Protein AF-A0A9P7JE47-F1 (afdb_monomer_lite)

Organism: NCBI:txid48587

Sequence (92 aa):
EEVLKRIEDKSRAKPGGPSMFKHYQAAVKRVMAELSDNELEKVKETAKEWSNNFPPPKIQAQVACKKGPAYIEHFSKEMWKQCRMRVFVILA

Radius of gyration: 19.25 Å; chains: 1; bounding box: 49×27×42 Å

Foldseek 3Di:
DQLQVVLCVPPVDHPPDPVSVVCNVVSVVVVLVPDDPVVVVVVVVVVVVVVVPDDPPVVVVVCCVVCVVVVVVVVQVCCCVPVVDGDDDDDD

pLDDT: mean 87.94, std 6.37, range [60.53, 96.56]

Structure (mmCIF, N/CA/C/O backbone):
data_AF-A0A9P7JE47-F1
#
_entry.id   AF-A0A9P7JE47-F1
#
loop_
_atom_site.group_PDB
_atom_site.id
_atom_site.type_symbol
_atom_site.label_atom_id
_atom_site.label_alt_id
_atom_site.label_comp_id
_atom_site.label_asym_id
_atom_site.label_entity_id
_atom_site.label_seq_id
_atom_site.pdbx_PDB_ins_code
_atom_site.Cartn_x
_atom_site.Cartn_y
_atom_site.Cartn_z
_atom_site.occupancy
_atom_site.B_iso_or_equiv
_atom_site.auth_seq_id
_atom_site.auth_comp_id
_atom_site.auth_asym_id
_atom_site.auth_atom_id
_atom_site.pdbx_PDB_model_num
ATOM 1 N N . GLU A 1 1 ? -16.052 -6.738 3.396 1.00 67.31 1 GLU A N 1
ATOM 2 C CA . GLU A 1 1 ? -17.245 -7.079 2.584 1.00 67.31 1 GLU A CA 1
ATOM 3 C C . GLU A 1 1 ? -18.263 -5.946 2.508 1.00 67.31 1 GLU A C 1
ATOM 5 O O . GLU A 1 1 ? -18.726 -5.643 1.416 1.00 67.31 1 GLU A O 1
ATOM 10 N N . GLU A 1 2 ? -18.551 -5.250 3.610 1.00 82.75 2 GLU A N 1
ATOM 11 C CA . GLU A 1 2 ? -19.543 -4.163 3.641 1.00 82.75 2 GLU A CA 1
ATOM 12 C C . GLU A 1 2 ? -19.279 -3.021 2.641 1.00 82.75 2 GLU A C 1
ATOM 14 O O . GLU A 1 2 ? -20.183 -2.597 1.926 1.00 82.75 2 GLU A O 1
ATOM 19 N N . VAL A 1 3 ? -18.028 -2.562 2.523 1.00 83.75 3 VAL A N 1
ATOM 20 C CA . VAL A 1 3 ? -17.638 -1.536 1.538 1.00 83.75 3 VAL A CA 1
ATOM 21 C C . VAL A 1 3 ? -17.948 -1.985 0.106 1.00 83.75 3 VAL A C 1
ATOM 23 O O . VAL A 1 3 ? -18.459 -1.196 -0.683 1.00 83.75 3 VAL A O 1
ATOM 26 N N . LEU A 1 4 ? -17.671 -3.250 -0.229 1.00 85.06 4 LEU A N 1
ATOM 27 C CA . LEU A 1 4 ? -17.903 -3.798 -1.570 1.00 85.06 4 LEU A CA 1
ATOM 28 C C . LEU A 1 4 ? -19.397 -3.892 -1.871 1.00 85.06 4 LEU A C 1
ATOM 30 O O . LEU A 1 4 ? -19.830 -3.451 -2.932 1.00 85.06 4 LEU A O 1
ATOM 34 N N . LYS A 1 5 ? -20.181 -4.360 -0.896 1.00 86.62 5 LYS A N 1
ATOM 35 C CA . LYS A 1 5 ? -21.640 -4.427 -0.990 1.00 86.62 5 LYS A CA 1
ATOM 36 C C . LYS A 1 5 ? -22.252 -3.040 -1.214 1.00 86.62 5 LYS A C 1
ATOM 38 O O . LYS A 1 5 ? -23.026 -2.850 -2.141 1.00 86.62 5 LYS A O 1
ATOM 43 N N . ARG A 1 6 ? -21.802 -2.021 -0.470 1.00 84.31 6 ARG A N 1
ATOM 44 C CA . ARG A 1 6 ? -22.258 -0.628 -0.649 1.00 84.31 6 ARG A CA 1
ATOM 45 C C . ARG A 1 6 ? -21.896 -0.040 -2.017 1.00 84.31 6 ARG A C 1
ATOM 47 O O . ARG A 1 6 ? -22.620 0.826 -2.512 1.00 84.31 6 ARG A O 1
ATOM 54 N N . ILE A 1 7 ? -20.773 -0.448 -2.613 1.00 84.38 7 ILE A N 1
ATOM 55 C CA . ILE A 1 7 ? -20.396 -0.028 -3.971 1.00 84.38 7 ILE A CA 1
ATOM 56 C C . ILE A 1 7 ? -21.309 -0.697 -4.995 1.00 84.38 7 ILE A C 1
ATOM 58 O O . ILE A 1 7 ? -21.815 -0.010 -5.884 1.00 84.38 7 ILE A O 1
ATOM 62 N N . GLU A 1 8 ? -21.547 -1.998 -4.856 1.00 86.00 8 GLU A N 1
ATOM 63 C CA . GLU A 1 8 ? -22.442 -2.756 -5.726 1.00 86.00 8 GLU A CA 1
ATOM 64 C C . GLU A 1 8 ? -23.875 -2.206 -5.665 1.00 86.00 8 GLU A C 1
ATOM 66 O O . GLU A 1 8 ? -24.436 -1.867 -6.705 1.00 86.00 8 GLU A O 1
ATOM 71 N N . ASP A 1 9 ? -24.414 -1.960 -4.471 1.00 85.94 9 ASP A N 1
ATOM 72 C CA . ASP A 1 9 ? -25.769 -1.427 -4.284 1.00 85.94 9 ASP A CA 1
ATOM 73 C C . ASP A 1 9 ? -25.950 -0.029 -4.910 1.00 85.94 9 ASP A C 1
ATOM 75 O O . ASP A 1 9 ? -26.985 0.267 -5.507 1.00 85.94 9 ASP A O 1
ATOM 79 N N . LYS A 1 10 ? -24.939 0.851 -4.810 1.00 82.69 10 LYS A N 1
ATOM 80 C CA . LYS A 1 10 ? -25.027 2.236 -5.320 1.00 82.69 10 LYS A CA 1
ATOM 81 C C . LYS A 1 10 ? -24.684 2.403 -6.789 1.00 82.69 10 LYS A C 1
ATOM 83 O O . LYS A 1 10 ? -25.242 3.277 -7.444 1.00 82.69 10 LYS A O 1
ATOM 88 N N . SER A 1 11 ? -23.704 1.656 -7.281 1.00 78.75 11 SER A N 1
ATOM 89 C CA . SER A 1 11 ? -23.148 1.862 -8.624 1.00 78.75 11 SER A CA 1
ATOM 90 C C . SER A 1 11 ? -23.440 0.709 -9.577 1.00 78.75 11 SER A C 1
ATOM 92 O O . SER A 1 11 ? -23.154 0.829 -10.766 1.00 78.75 11 SER A O 1
ATOM 94 N N . ARG A 1 12 ? -23.974 -0.416 -9.072 1.00 81.69 12 ARG A N 1
ATOM 95 C CA . ARG A 1 12 ? -24.072 -1.709 -9.776 1.00 81.69 12 ARG A CA 1
ATOM 96 C C . ARG A 1 12 ? -22.732 -2.202 -10.329 1.00 81.69 12 ARG A C 1
ATOM 98 O O . ARG A 1 12 ? -22.692 -3.099 -11.170 1.00 81.69 12 ARG A O 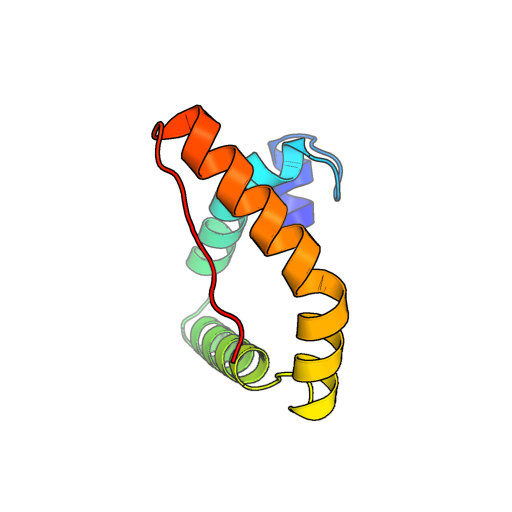1
ATOM 105 N N . ALA A 1 13 ? -21.623 -1.611 -9.881 1.00 81.94 13 ALA A N 1
ATOM 106 C CA . ALA A 1 13 ? -20.295 -2.061 -10.241 1.00 81.94 13 ALA A CA 1
ATOM 107 C C . ALA A 1 13 ? -20.036 -3.391 -9.540 1.00 81.94 13 ALA A C 1
ATOM 109 O O . ALA A 1 13 ? -20.084 -3.472 -8.313 1.00 81.94 13 ALA A O 1
ATOM 110 N N . LYS A 1 14 ? -19.748 -4.422 -10.335 1.00 79.62 14 LYS A N 1
ATOM 111 C CA . LYS A 1 14 ? -19.415 -5.741 -9.806 1.00 79.62 14 LYS A CA 1
ATOM 112 C C . LYS A 1 14 ? -18.158 -5.664 -8.928 1.00 79.62 14 LYS A C 1
ATOM 114 O O . LYS A 1 14 ? -17.189 -4.999 -9.326 1.00 79.62 14 LYS A O 1
ATOM 119 N N . PRO A 1 15 ? -18.130 -6.378 -7.791 1.00 74.50 15 PRO A N 1
ATOM 120 C CA . PRO A 1 15 ? -16.926 -6.526 -6.987 1.00 74.50 15 PRO A CA 1
ATOM 121 C C . PRO A 1 15 ? -15.750 -7.026 -7.837 1.00 74.50 15 PRO A C 1
ATOM 123 O O . PRO A 1 15 ? -15.895 -7.939 -8.647 1.00 74.50 15 PRO A O 1
ATOM 126 N N . GLY A 1 16 ? -14.585 -6.394 -7.686 1.00 74.06 16 GLY A N 1
ATOM 127 C CA . GLY A 1 16 ? -13.367 -6.738 -8.433 1.00 74.06 16 GLY A CA 1
ATOM 128 C C . GLY A 1 16 ? -13.267 -6.152 -9.850 1.00 74.06 16 GLY A C 1
ATOM 129 O O . GLY A 1 16 ? -12.234 -6.311 -10.496 1.00 74.06 16 GLY A O 1
ATOM 130 N N . GLY A 1 17 ? -14.291 -5.443 -10.338 1.00 80.88 17 GLY A N 1
ATOM 131 C CA . GLY A 1 17 ? -14.245 -4.761 -11.633 1.00 80.88 17 GLY A CA 1
ATOM 132 C C . GLY A 1 17 ? -13.475 -3.427 -11.599 1.00 80.88 17 GLY A C 1
ATOM 133 O O . GLY A 1 17 ? -13.476 -2.745 -10.573 1.00 80.88 17 GLY A O 1
ATOM 134 N N . PRO A 1 18 ? -12.888 -2.965 -12.723 1.00 79.00 18 PRO A N 1
ATOM 135 C CA . PRO A 1 18 ? -12.173 -1.682 -12.780 1.00 79.00 18 PRO A CA 1
ATOM 136 C C . PRO A 1 18 ? -13.030 -0.465 -12.394 1.00 79.00 18 PRO A C 1
ATOM 138 O O . PRO A 1 18 ? -12.528 0.518 -11.850 1.00 79.00 18 PRO A O 1
ATOM 141 N N . SER A 1 19 ? -14.340 -0.521 -12.651 1.00 79.88 19 SER A N 1
ATOM 142 C CA . SER A 1 19 ? -15.292 0.541 -12.303 1.00 79.88 19 SER A CA 1
ATOM 143 C C . SER A 1 19 ? -15.480 0.717 -10.792 1.00 79.88 19 SER A C 1
ATOM 145 O O . SER A 1 19 ? -15.780 1.821 -10.343 1.00 79.88 19 SER A O 1
ATOM 147 N N . MET A 1 20 ? -15.240 -0.330 -9.998 1.00 84.50 20 MET A N 1
ATOM 148 C CA . MET A 1 20 ? -15.368 -0.314 -8.540 1.00 84.50 20 MET A CA 1
ATOM 149 C C . MET A 1 20 ? -14.394 0.673 -7.882 1.00 84.50 20 MET A C 1
ATOM 151 O O . MET A 1 20 ? -14.756 1.357 -6.923 1.00 84.50 20 MET A O 1
ATOM 155 N N . PHE A 1 21 ? -13.174 0.805 -8.421 1.00 82.19 21 PHE A N 1
ATOM 156 C CA . PHE A 1 21 ? -12.135 1.670 -7.851 1.00 82.19 21 PHE A CA 1
ATOM 157 C C . PHE A 1 21 ? -12.561 3.139 -7.769 1.00 82.19 21 PHE A C 1
ATOM 159 O O . PHE A 1 21 ? -12.205 3.823 -6.811 1.00 82.19 21 PHE A O 1
ATOM 166 N N . LYS A 1 22 ? -13.393 3.607 -8.711 1.00 85.44 22 LYS A N 1
ATOM 167 C CA . LYS A 1 22 ? -13.921 4.981 -8.709 1.00 85.44 22 LYS A CA 1
ATOM 168 C C . LYS A 1 22 ? -14.807 5.273 -7.496 1.00 85.44 22 LYS A C 1
ATOM 170 O O . LYS A 1 22 ? -14.861 6.408 -7.034 1.00 85.44 22 LYS A O 1
ATOM 175 N N . HIS A 1 23 ? -15.495 4.261 -6.974 1.00 86.81 23 HIS A N 1
ATOM 176 C CA . HIS A 1 23 ? -16.453 4.405 -5.876 1.00 86.81 23 HIS A CA 1
ATOM 177 C C . HIS A 1 23 ? -15.883 3.976 -4.521 1.00 86.81 23 HIS A C 1
ATOM 179 O O . HIS A 1 23 ? -16.455 4.308 -3.483 1.00 86.81 23 HIS A O 1
ATOM 185 N N . TYR A 1 24 ? -14.739 3.289 -4.520 1.00 86.44 24 TYR A N 1
ATOM 186 C CA . TYR A 1 24 ? -14.158 2.683 -3.328 1.00 86.44 24 TYR A CA 1
ATOM 187 C C . TYR A 1 24 ? -13.855 3.694 -2.223 1.00 86.44 24 TYR A C 1
ATOM 189 O O . TYR A 1 24 ? -14.370 3.568 -1.114 1.00 86.44 24 TYR A O 1
ATOM 197 N N . GLN A 1 25 ? -13.092 4.747 -2.527 1.00 86.50 25 GLN A N 1
ATOM 198 C CA . GLN A 1 25 ? -12.720 5.748 -1.520 1.00 86.50 25 GLN A CA 1
ATOM 199 C C . GLN A 1 25 ? -13.942 6.439 -0.898 1.00 86.50 25 GLN A C 1
ATOM 201 O O . GLN A 1 25 ? -13.973 6.683 0.307 1.00 86.50 25 GLN A O 1
ATOM 206 N N . ALA A 1 26 ? -14.967 6.731 -1.702 1.00 89.69 26 ALA A N 1
ATOM 207 C CA . ALA A 1 26 ? -16.198 7.344 -1.214 1.00 89.69 26 ALA A CA 1
ATOM 208 C C . ALA A 1 26 ? -17.004 6.388 -0.318 1.00 89.69 26 ALA A C 1
ATOM 210 O O . ALA A 1 26 ? -17.565 6.820 0.687 1.00 89.69 26 ALA A O 1
ATOM 211 N N . ALA A 1 27 ? -17.053 5.099 -0.662 1.00 89.75 27 ALA A N 1
ATOM 212 C CA . ALA A 1 27 ? -17.726 4.084 0.140 1.00 89.75 27 ALA A CA 1
ATOM 213 C C . ALA A 1 27 ? -17.025 3.863 1.488 1.00 89.75 27 ALA A C 1
ATOM 215 O O . ALA A 1 27 ? -17.694 3.863 2.519 1.00 89.75 27 ALA A O 1
ATOM 216 N N . VAL A 1 28 ? -15.690 3.780 1.498 1.00 89.56 28 VAL A N 1
ATOM 217 C CA . VAL A 1 28 ? -14.893 3.673 2.732 1.00 89.56 28 VAL A CA 1
ATOM 218 C C . VAL A 1 28 ? -15.139 4.869 3.654 1.00 89.56 28 VAL A C 1
ATOM 220 O O . VAL A 1 28 ? -15.410 4.676 4.833 1.00 89.56 28 VAL A O 1
ATOM 223 N N . LYS A 1 29 ? -15.123 6.103 3.126 1.00 90.19 29 LYS A N 1
ATOM 224 C CA . LYS A 1 29 ? -15.398 7.311 3.928 1.00 90.19 29 LYS A CA 1
ATOM 225 C C . LYS A 1 29 ? -16.767 7.280 4.603 1.00 90.19 29 LYS A C 1
ATOM 227 O O . LYS A 1 29 ? -16.878 7.703 5.744 1.00 90.19 29 LYS A O 1
ATOM 232 N N . ARG A 1 30 ? -17.797 6.786 3.909 1.00 90.75 30 ARG A N 1
ATOM 233 C CA . ARG A 1 30 ? -19.146 6.671 4.483 1.00 90.75 30 ARG A CA 1
ATOM 234 C C . ARG A 1 30 ? -19.205 5.634 5.594 1.00 90.75 30 ARG A C 1
ATOM 236 O O . ARG A 1 30 ? -19.768 5.930 6.632 1.00 90.75 30 ARG A O 1
ATOM 243 N N . VAL A 1 31 ? -18.596 4.464 5.389 1.00 89.81 31 VAL A N 1
ATOM 244 C CA . VAL A 1 31 ? -18.512 3.439 6.440 1.00 89.81 31 VAL A CA 1
ATOM 245 C C . VAL A 1 31 ? -17.796 4.002 7.665 1.00 89.81 31 VAL A C 1
ATOM 247 O O . VAL A 1 31 ? -18.334 3.915 8.755 1.00 89.81 31 VAL A O 1
ATOM 250 N N . MET A 1 32 ? -16.650 4.669 7.489 1.00 88.00 32 MET A N 1
ATOM 251 C CA . MET A 1 32 ? -15.915 5.263 8.614 1.00 88.00 32 MET A CA 1
ATOM 252 C C . MET A 1 32 ? -16.696 6.353 9.360 1.00 88.00 32 MET A C 1
ATOM 254 O O . MET A 1 32 ? -16.513 6.492 10.561 1.00 88.00 32 MET A O 1
ATOM 258 N N . ALA A 1 33 ? -17.546 7.123 8.674 1.00 90.44 33 ALA A N 1
ATOM 259 C CA . ALA A 1 33 ? -18.356 8.172 9.298 1.00 90.44 33 ALA A CA 1
ATOM 260 C C . ALA A 1 33 ? -19.527 7.629 10.138 1.00 90.44 33 ALA A C 1
ATOM 262 O O . ALA A 1 33 ? -20.094 8.371 10.933 1.00 90.44 33 ALA A O 1
ATOM 263 N N . GLU A 1 34 ? -19.904 6.366 9.939 1.00 92.38 34 GLU A N 1
ATOM 264 C CA . GLU A 1 34 ? -20.987 5.693 10.665 1.00 92.38 34 GLU A CA 1
ATOM 265 C C . GLU A 1 34 ? -20.471 4.870 11.860 1.00 92.38 34 GLU A C 1
ATOM 267 O O . GLU A 1 34 ? -21.278 4.358 12.632 1.00 92.38 34 GLU A O 1
ATOM 272 N N . LEU A 1 35 ? -19.148 4.742 12.020 1.00 90.94 35 LEU A N 1
ATOM 273 C CA . LEU A 1 35 ? -18.540 4.019 13.136 1.00 90.94 35 LEU A CA 1
ATOM 274 C C . LEU A 1 35 ? -18.668 4.807 14.440 1.00 90.94 35 LEU A C 1
ATOM 276 O O . LEU A 1 35 ? -18.473 6.022 14.471 1.00 90.94 35 LEU A O 1
ATOM 280 N N . SER A 1 36 ? -18.920 4.090 15.532 1.00 92.88 36 SER A N 1
ATOM 281 C CA . SER A 1 36 ? -18.788 4.642 16.882 1.00 92.88 36 SER A CA 1
ATOM 282 C C . SER A 1 36 ? -17.321 4.915 17.241 1.00 92.88 36 SER A C 1
ATOM 284 O O . SER A 1 36 ? -16.409 4.336 16.649 1.00 92.88 36 SER A O 1
ATOM 286 N N . ASP A 1 37 ? -17.072 5.747 18.257 1.00 91.75 37 ASP A N 1
ATOM 287 C CA . ASP A 1 37 ? -15.706 6.088 18.689 1.00 91.75 37 ASP A CA 1
ATOM 288 C C . ASP A 1 37 ? -14.868 4.846 19.050 1.00 91.75 37 ASP A C 1
ATOM 290 O O . ASP A 1 37 ? -13.705 4.738 18.661 1.00 91.75 37 ASP A O 1
ATOM 294 N N . ASN A 1 38 ? -15.482 3.861 19.715 1.00 91.75 38 ASN A N 1
ATOM 295 C CA . ASN A 1 38 ? -14.841 2.587 20.059 1.00 91.75 38 ASN A CA 1
ATOM 296 C C . ASN A 1 38 ? -14.475 1.765 18.809 1.00 91.75 38 ASN A C 1
ATOM 298 O O . ASN A 1 38 ? -13.400 1.172 18.719 1.00 91.75 38 ASN A O 1
ATOM 302 N N . GLU A 1 39 ? -15.355 1.726 17.809 1.00 90.50 39 GLU A N 1
ATOM 303 C CA . GLU A 1 39 ? -15.071 1.028 16.552 1.00 90.50 39 GLU A CA 1
ATOM 304 C C . GLU A 1 39 ? -14.001 1.748 15.732 1.00 90.50 39 GLU A C 1
ATOM 306 O O . GLU A 1 39 ? -13.144 1.098 15.134 1.00 90.50 39 GLU A O 1
ATOM 311 N N . LEU A 1 40 ? -13.999 3.083 15.742 1.00 91.62 40 LEU A N 1
ATOM 312 C CA . LEU A 1 40 ? -12.964 3.885 15.102 1.00 91.62 40 LEU A CA 1
ATOM 313 C C . LEU A 1 40 ? -11.584 3.597 15.711 1.00 91.62 40 LEU A C 1
ATOM 315 O O . LEU A 1 40 ? -10.599 3.491 14.980 1.00 91.62 40 LEU A O 1
ATOM 319 N N . GLU A 1 41 ? -11.504 3.451 17.033 1.00 92.38 41 GLU A N 1
ATOM 320 C CA . GLU A 1 41 ? -10.268 3.101 17.735 1.00 92.38 41 GLU A CA 1
ATOM 321 C C . GLU A 1 41 ? -9.762 1.710 17.333 1.00 92.38 41 GLU A C 1
ATOM 323 O O . GLU A 1 41 ? -8.616 1.580 16.902 1.00 92.38 41 GLU A O 1
ATOM 328 N N . LYS A 1 42 ? -10.640 0.700 17.295 1.00 91.38 42 LYS A N 1
ATOM 329 C CA . LYS A 1 42 ? -10.295 -0.643 16.792 1.00 91.38 42 LYS A CA 1
ATOM 330 C C . LYS A 1 42 ? -9.829 -0.636 15.337 1.00 91.38 42 LYS A C 1
ATOM 332 O O . LYS A 1 42 ? -8.897 -1.358 14.976 1.00 91.38 42 LYS A O 1
ATOM 337 N N . VAL A 1 43 ? -10.449 0.181 14.482 1.00 89.12 43 VAL A N 1
ATOM 338 C CA . VAL A 1 43 ? -10.023 0.334 13.081 1.00 89.12 43 VAL A CA 1
ATOM 339 C C . VAL A 1 43 ? -8.634 0.965 13.001 1.00 89.12 43 VAL A C 1
ATOM 341 O O . VAL A 1 43 ? -7.820 0.525 12.189 1.00 89.12 43 VAL A O 1
ATOM 344 N N . LYS A 1 44 ? -8.317 1.949 13.852 1.00 90.00 44 LYS A N 1
ATOM 345 C CA . LYS A 1 44 ? -6.971 2.539 13.930 1.00 90.00 44 LYS A CA 1
ATOM 346 C C . LYS A 1 44 ? -5.932 1.529 14.410 1.00 90.00 44 LYS A C 1
ATOM 348 O O . LYS A 1 44 ? -4.854 1.463 13.824 1.00 90.00 44 LYS A O 1
ATOM 353 N N . GLU A 1 45 ? -6.245 0.739 15.433 1.00 93.06 45 GLU A N 1
ATOM 354 C CA . GLU A 1 45 ? -5.361 -0.325 15.922 1.00 93.06 45 GLU A CA 1
ATOM 355 C C . GLU A 1 45 ? -5.100 -1.372 14.840 1.00 93.06 45 GLU A C 1
ATOM 357 O O . GLU A 1 45 ? -3.945 -1.680 14.555 1.00 93.06 45 GLU A O 1
ATOM 362 N N . THR A 1 46 ? -6.150 -1.826 14.155 1.00 89.31 46 THR A N 1
ATOM 363 C CA . THR A 1 46 ? -6.040 -2.775 13.036 1.00 89.31 46 THR A CA 1
ATOM 364 C C . THR A 1 46 ? -5.205 -2.195 11.894 1.00 89.31 46 THR A C 1
ATOM 366 O O . THR A 1 46 ? -4.320 -2.858 11.357 1.00 89.31 46 THR A O 1
ATOM 369 N N . ALA A 1 47 ? -5.434 -0.929 11.531 1.00 87.44 47 ALA A N 1
ATOM 370 C CA . ALA A 1 47 ? -4.652 -0.252 10.501 1.00 87.44 47 ALA A CA 1
ATOM 371 C C . ALA A 1 47 ? -3.173 -0.147 10.895 1.00 87.44 47 ALA A C 1
ATOM 373 O O . ALA A 1 47 ? -2.295 -0.352 10.054 1.00 87.44 47 ALA A O 1
ATOM 374 N N . LYS A 1 48 ? -2.888 0.133 12.170 1.00 91.19 48 LYS A N 1
ATOM 375 C CA . LYS A 1 48 ? -1.531 0.158 12.721 1.00 91.19 48 LYS A CA 1
ATOM 376 C C . LYS A 1 48 ? -0.897 -1.230 12.693 1.00 91.19 48 LYS A C 1
ATOM 378 O O . LYS A 1 48 ? 0.256 -1.348 12.297 1.00 91.19 48 LYS A O 1
ATOM 383 N N . GLU A 1 49 ? -1.631 -2.269 13.071 1.00 91.25 49 GLU A N 1
ATOM 384 C CA . GLU A 1 49 ? -1.167 -3.654 13.014 1.00 91.25 49 GLU A CA 1
ATOM 385 C C . GLU A 1 49 ? -0.806 -4.051 11.581 1.00 91.25 49 GLU A C 1
ATOM 387 O O . GLU A 1 49 ? 0.313 -4.485 11.327 1.00 91.25 49 GLU A O 1
ATOM 392 N N . TRP A 1 50 ? -1.698 -3.824 10.617 1.00 86.69 50 TRP A N 1
ATOM 393 C CA . TRP A 1 50 ? -1.434 -4.110 9.204 1.00 86.69 50 TRP A CA 1
ATOM 394 C C . TRP A 1 50 ? -0.266 -3.298 8.653 1.00 86.69 50 TRP A C 1
ATOM 396 O O . TRP A 1 50 ? 0.526 -3.813 7.871 1.00 86.69 50 TRP A O 1
ATOM 406 N N . SER A 1 51 ? -0.132 -2.047 9.096 1.00 84.62 51 SER A N 1
ATOM 407 C CA . SER A 1 51 ? 0.996 -1.193 8.727 1.00 84.62 51 SER A CA 1
ATOM 408 C C . SER A 1 51 ? 2.307 -1.624 9.369 1.00 84.62 51 SER A C 1
ATOM 410 O O . SER A 1 51 ? 3.336 -1.146 8.933 1.00 84.62 51 SER A O 1
ATOM 412 N N . ASN A 1 52 ? 2.302 -2.478 10.392 1.00 87.38 52 ASN A N 1
ATOM 413 C CA . ASN A 1 52 ? 3.518 -3.010 11.011 1.00 87.38 52 ASN A CA 1
ATOM 414 C C . ASN A 1 52 ? 3.791 -4.463 10.595 1.00 87.38 52 ASN A C 1
ATOM 416 O O . ASN A 1 52 ? 4.936 -4.913 10.648 1.00 87.38 52 ASN A O 1
ATOM 420 N N . ASN A 1 53 ? 2.765 -5.181 10.134 1.00 86.94 53 ASN A N 1
ATOM 421 C CA . ASN A 1 53 ? 2.852 -6.528 9.580 1.00 86.94 53 ASN A CA 1
ATOM 422 C C . ASN A 1 53 ? 3.402 -6.498 8.149 1.00 86.94 53 ASN A C 1
ATOM 424 O O . ASN A 1 53 ? 2.724 -6.818 7.171 1.00 86.94 53 ASN A O 1
ATOM 428 N N . PHE A 1 54 ? 4.674 -6.130 8.022 1.00 82.31 54 PHE A N 1
ATOM 429 C CA . PHE A 1 54 ? 5.406 -6.285 6.775 1.00 82.31 54 PHE A CA 1
ATOM 430 C C . PHE A 1 54 ? 5.984 -7.699 6.644 1.00 82.31 54 PHE A C 1
ATOM 432 O O . PHE A 1 54 ? 6.357 -8.318 7.644 1.00 82.31 54 PHE A O 1
ATOM 4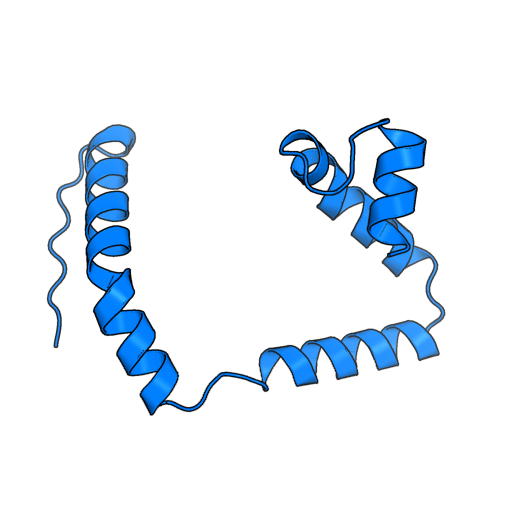39 N N . PRO A 1 55 ? 6.148 -8.210 5.409 1.00 84.06 55 PRO A N 1
ATOM 440 C CA . PRO A 1 55 ? 6.920 -9.424 5.180 1.00 84.06 55 PRO A CA 1
ATOM 441 C C . PRO A 1 55 ? 8.343 -9.290 5.748 1.00 84.06 55 PRO A C 1
ATOM 443 O O . PRO A 1 55 ? 8.886 -8.184 5.755 1.00 84.06 55 PRO A O 1
ATOM 446 N N . PRO A 1 56 ? 9.005 -10.384 6.162 1.00 91.00 56 PRO A N 1
ATOM 447 C CA . PRO A 1 56 ? 10.386 -10.324 6.636 1.00 91.00 56 PRO A CA 1
ATOM 448 C C . PRO A 1 56 ? 11.332 -9.656 5.620 1.00 91.00 56 PRO A C 1
ATOM 450 O O . PRO A 1 56 ? 11.120 -9.819 4.412 1.00 91.00 56 PRO A O 1
ATOM 453 N N . PRO A 1 57 ? 12.424 -8.992 6.056 1.00 89.50 57 PRO A N 1
ATOM 454 C CA . PRO A 1 57 ? 13.331 -8.257 5.164 1.00 89.50 57 PRO A CA 1
ATOM 455 C C . PRO A 1 57 ? 13.842 -9.078 3.975 1.00 89.50 57 PRO A C 1
ATOM 457 O O . PRO A 1 57 ? 13.932 -8.579 2.858 1.00 89.50 57 PRO A O 1
ATOM 460 N N . LYS A 1 58 ? 14.096 -10.375 4.182 1.00 91.44 58 LYS A N 1
ATOM 461 C CA . LYS A 1 58 ? 14.513 -11.299 3.118 1.00 91.44 58 LYS A CA 1
ATOM 462 C C . LYS A 1 58 ? 13.464 -11.442 2.009 1.00 91.44 58 LYS A C 1
ATOM 464 O O . LYS A 1 58 ? 13.814 -11.488 0.833 1.00 91.44 58 LYS A O 1
ATOM 469 N N . ILE A 1 59 ? 12.186 -11.504 2.378 1.00 90.06 59 ILE A N 1
ATOM 470 C CA . ILE A 1 59 ? 11.075 -11.587 1.424 1.00 90.06 59 ILE A CA 1
ATOM 471 C C . ILE A 1 59 ? 10.904 -10.248 0.709 1.00 90.06 59 ILE A C 1
ATOM 473 O O . ILE A 1 59 ? 10.739 -10.231 -0.508 1.00 90.06 59 ILE A O 1
ATOM 477 N N . GLN A 1 60 ? 11.018 -9.131 1.434 1.00 89.06 60 GLN A N 1
ATOM 478 C CA . GLN A 1 60 ? 10.981 -7.800 0.825 1.00 89.06 60 GLN A CA 1
ATOM 479 C C . GLN A 1 60 ? 12.093 -7.631 -0.214 1.00 89.06 60 GLN A C 1
ATOM 481 O O . GLN A 1 60 ? 11.808 -7.246 -1.345 1.00 89.06 60 GLN A O 1
ATOM 486 N N . ALA A 1 61 ? 13.330 -8.003 0.126 1.00 89.50 61 ALA A N 1
ATOM 487 C CA . ALA A 1 61 ? 14.467 -7.961 -0.788 1.00 89.50 61 ALA A CA 1
ATOM 488 C C . ALA A 1 61 ? 14.231 -8.845 -2.020 1.00 89.50 61 ALA A C 1
ATOM 490 O O . ALA A 1 61 ? 14.419 -8.398 -3.148 1.00 89.50 61 ALA A O 1
ATOM 491 N N . GLN A 1 62 ? 13.734 -10.072 -1.834 1.00 92.31 62 GLN A N 1
ATOM 492 C CA . GLN A 1 62 ? 13.425 -10.967 -2.950 1.00 92.31 62 GLN A CA 1
ATOM 493 C C . GLN A 1 62 ? 12.368 -10.372 -3.893 1.00 92.31 62 GLN A C 1
ATOM 495 O O . GLN A 1 62 ? 12.510 -10.441 -5.117 1.00 92.31 62 GLN A O 1
ATOM 500 N N . VAL A 1 63 ? 11.308 -9.779 -3.339 1.00 90.56 63 VAL A N 1
ATOM 501 C CA . VAL A 1 63 ? 10.260 -9.118 -4.125 1.00 90.56 63 VAL A CA 1
ATOM 502 C C . VAL A 1 63 ? 10.816 -7.885 -4.834 1.00 90.56 63 VAL A C 1
ATOM 504 O O . VAL A 1 63 ? 10.548 -7.715 -6.024 1.00 90.56 63 VAL A O 1
ATOM 507 N N . ALA A 1 64 ? 11.627 -7.071 -4.156 1.00 89.62 64 ALA A N 1
ATOM 508 C CA . ALA A 1 64 ? 12.274 -5.898 -4.731 1.00 89.62 64 ALA A CA 1
ATOM 509 C C . ALA A 1 64 ? 13.205 -6.277 -5.892 1.00 89.62 64 ALA A C 1
ATOM 511 O O . ALA A 1 64 ? 13.094 -5.692 -6.963 1.00 89.62 64 ALA A O 1
ATOM 512 N N . CYS 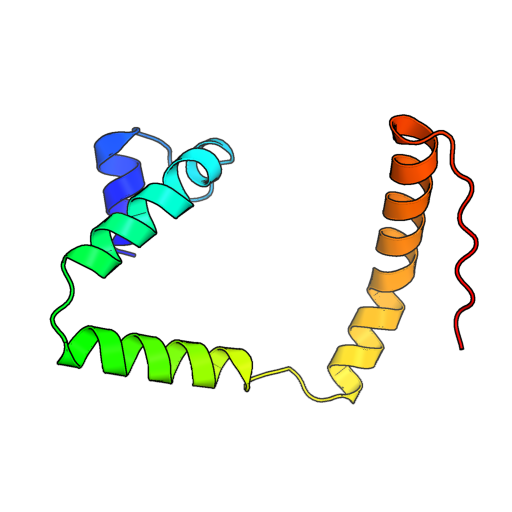A 1 65 ? 14.029 -7.319 -5.759 1.00 89.38 65 CYS A N 1
ATOM 513 C CA . CYS A 1 65 ? 14.858 -7.811 -6.862 1.00 89.38 65 CYS A CA 1
ATOM 514 C C . CYS A 1 65 ? 14.011 -8.325 -8.034 1.00 89.38 65 CYS A C 1
ATOM 516 O O . CYS A 1 65 ? 14.317 -8.058 -9.193 1.00 89.38 65 CYS A O 1
ATOM 518 N N . LYS A 1 66 ? 12.920 -9.048 -7.750 1.00 92.75 66 LYS A N 1
ATOM 519 C CA . LYS A 1 66 ? 12.078 -9.658 -8.790 1.00 92.75 66 LYS A CA 1
ATOM 520 C C . LYS A 1 66 ? 11.203 -8.646 -9.532 1.00 92.75 66 LYS A C 1
ATOM 522 O O . LYS A 1 66 ? 10.911 -8.841 -10.709 1.00 92.75 66 LYS A O 1
ATOM 527 N N . LYS A 1 67 ? 10.703 -7.620 -8.842 1.00 92.12 67 LYS A N 1
ATOM 528 C CA . LYS A 1 67 ? 9.708 -6.670 -9.371 1.00 92.12 67 LYS A CA 1
ATOM 529 C C . LYS A 1 67 ? 10.277 -5.279 -9.622 1.00 92.12 67 LYS A C 1
ATOM 531 O O . LYS A 1 67 ? 9.771 -4.585 -10.499 1.00 92.12 67 LYS A O 1
ATOM 536 N N . GLY A 1 68 ? 11.321 -4.889 -8.899 1.00 91.00 68 GLY A N 1
ATOM 537 C CA . GLY A 1 68 ? 11.964 -3.578 -8.976 1.00 91.00 68 GLY A CA 1
ATOM 538 C C . GLY A 1 68 ? 12.328 -3.156 -10.398 1.00 91.00 68 GLY A C 1
ATOM 539 O O . GLY A 1 68 ? 11.909 -2.072 -10.793 1.00 91.00 68 GLY A O 1
ATOM 540 N N . PRO A 1 69 ? 12.989 -4.001 -11.216 1.00 92.31 69 PRO A N 1
ATOM 541 C CA . PRO A 1 69 ? 13.341 -3.630 -12.586 1.00 92.31 69 PRO A CA 1
ATOM 542 C C . PRO A 1 69 ? 12.137 -3.217 -13.443 1.00 92.31 69 PRO A C 1
ATOM 544 O O . PRO A 1 69 ? 12.193 -2.197 -14.124 1.00 92.31 69 PRO A O 1
ATOM 547 N N . ALA A 1 70 ? 11.019 -3.946 -13.353 1.00 94.06 70 ALA A N 1
ATOM 548 C CA . ALA A 1 70 ? 9.805 -3.622 -14.105 1.00 94.06 70 ALA A CA 1
ATOM 549 C C . ALA A 1 70 ? 9.184 -2.288 -13.654 1.00 94.06 70 ALA A C 1
ATOM 551 O O . ALA A 1 70 ? 8.706 -1.509 -14.480 1.00 94.06 70 ALA A O 1
ATOM 552 N N . TYR A 1 71 ? 9.220 -1.999 -12.350 1.00 92.44 71 TYR A N 1
ATOM 553 C CA . TYR A 1 71 ? 8.780 -0.707 -11.821 1.00 92.44 71 TYR A CA 1
ATOM 554 C C . TYR A 1 71 ? 9.685 0.440 -12.275 1.00 92.44 71 TYR A C 1
ATOM 556 O O . TYR A 1 71 ? 9.174 1.476 -12.693 1.00 92.44 71 TYR A O 1
ATOM 564 N N . ILE A 1 72 ? 11.006 0.252 -12.235 1.00 93.25 72 ILE A N 1
ATOM 565 C CA . ILE A 1 72 ? 11.991 1.246 -12.683 1.00 93.25 72 ILE A CA 1
ATOM 566 C C . ILE A 1 72 ? 11.801 1.552 -14.168 1.00 93.25 72 ILE A C 1
ATOM 568 O O . ILE A 1 72 ? 11.774 2.715 -14.564 1.00 93.25 72 ILE A O 1
ATOM 572 N N . GLU A 1 73 ? 11.616 0.523 -14.994 1.00 93.38 73 GLU A N 1
ATOM 573 C CA . GLU A 1 73 ? 11.361 0.692 -16.421 1.00 93.38 73 GLU A CA 1
ATOM 574 C C . GLU A 1 73 ? 10.062 1.468 -16.670 1.00 93.38 73 GLU A C 1
ATOM 576 O O . GLU A 1 73 ? 10.044 2.416 -17.460 1.00 93.38 73 GLU A O 1
ATOM 581 N N . HIS A 1 74 ? 8.978 1.091 -15.987 1.00 94.62 74 HIS A N 1
ATOM 582 C CA . HIS A 1 74 ? 7.697 1.773 -16.126 1.00 94.62 74 HIS A CA 1
ATOM 583 C C . HIS A 1 74 ? 7.789 3.243 -15.703 1.00 94.62 74 HIS A C 1
ATOM 585 O O . HIS A 1 74 ? 7.355 4.124 -16.444 1.00 94.62 74 HIS A O 1
ATOM 591 N N . PHE A 1 75 ? 8.422 3.514 -14.561 1.00 92.88 75 PHE A N 1
ATOM 592 C CA . PHE A 1 75 ? 8.640 4.866 -14.062 1.00 92.88 75 PHE A CA 1
ATOM 593 C C . PHE A 1 75 ? 9.427 5.720 -15.060 1.00 92.88 75 PHE A C 1
ATOM 595 O O . PHE A 1 75 ? 8.974 6.799 -15.439 1.00 92.88 75 PHE A O 1
ATOM 602 N N . SER A 1 76 ? 10.558 5.218 -15.559 1.00 93.69 76 SER A N 1
ATOM 603 C CA . SER A 1 76 ? 11.381 5.933 -16.539 1.00 93.69 76 SER A CA 1
ATOM 604 C C . SER A 1 76 ? 10.621 6.230 -17.836 1.00 93.69 76 SER A C 1
ATOM 606 O O . SER A 1 76 ? 10.749 7.325 -18.388 1.00 93.69 76 SER A O 1
ATOM 608 N N . LYS A 1 77 ? 9.787 5.294 -18.312 1.00 95.19 77 LYS A N 1
ATOM 609 C CA . LYS A 1 77 ? 8.931 5.508 -19.491 1.00 95.19 77 LYS A CA 1
ATOM 610 C C . LYS A 1 77 ? 7.910 6.618 -19.263 1.00 95.19 77 LYS A C 1
ATOM 612 O O . LYS A 1 77 ? 7.753 7.478 -20.131 1.00 95.19 77 LYS A O 1
ATOM 617 N N . GLU A 1 78 ? 7.240 6.625 -18.115 1.00 96.44 78 GLU A N 1
ATOM 618 C CA . GLU A 1 78 ? 6.253 7.660 -17.797 1.00 96.44 78 GLU A CA 1
ATOM 619 C C . GLU A 1 78 ? 6.906 9.032 -17.598 1.00 96.44 78 GLU A C 1
ATOM 621 O O . GLU A 1 78 ? 6.401 10.022 -18.126 1.00 96.44 78 GLU A O 1
ATOM 626 N N . MET A 1 79 ? 8.074 9.105 -16.954 1.00 95.81 79 MET A N 1
ATOM 627 C CA . MET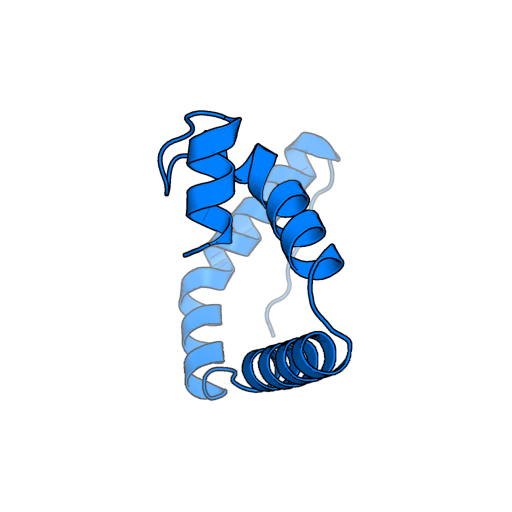 A 1 79 ? 8.830 10.358 -16.815 1.00 95.81 79 MET A CA 1
ATOM 628 C C . MET A 1 79 ? 9.252 10.934 -18.165 1.00 95.81 79 MET A C 1
ATOM 630 O O . MET A 1 79 ? 9.145 12.142 -18.394 1.00 95.81 79 MET A O 1
ATOM 634 N N . TRP A 1 80 ? 9.657 10.082 -19.107 1.00 94.75 80 TRP A N 1
ATOM 635 C CA . TRP A 1 80 ? 9.937 10.540 -20.461 1.00 94.75 80 TRP A CA 1
ATOM 636 C C . TRP A 1 80 ? 8.672 11.019 -21.180 1.00 94.75 80 TRP A C 1
ATOM 638 O O . TRP A 1 80 ? 8.669 12.086 -21.796 1.00 94.75 80 TRP A O 1
ATOM 648 N N . LYS A 1 81 ? 7.587 10.246 -21.109 1.00 96.56 81 LYS A N 1
ATOM 649 C CA . LYS A 1 81 ? 6.343 10.529 -21.832 1.00 96.56 81 LYS A CA 1
ATOM 650 C C . LYS A 1 81 ? 5.649 11.793 -21.327 1.00 96.56 81 LYS A C 1
ATOM 652 O O . LYS A 1 81 ? 5.211 12.599 -22.143 1.00 96.56 81 LYS A O 1
ATOM 657 N N . GLN A 1 82 ? 5.540 11.947 -20.011 1.00 95.56 82 GLN A N 1
ATOM 658 C CA . GLN A 1 82 ? 4.770 13.018 -19.381 1.00 95.56 82 GLN A CA 1
ATOM 659 C C . GLN A 1 82 ? 5.620 14.259 -19.104 1.00 95.56 82 GLN A C 1
ATOM 661 O O . GLN A 1 82 ? 5.140 15.375 -19.271 1.00 95.56 82 GLN A O 1
ATOM 666 N N . CYS A 1 83 ? 6.886 14.074 -18.724 1.00 94.56 83 CYS A N 1
ATOM 667 C CA . CYS A 1 83 ? 7.735 15.166 -18.244 1.00 94.56 83 CYS A CA 1
ATOM 668 C C . CYS A 1 83 ? 8.928 15.465 -19.160 1.00 94.56 83 CYS A C 1
ATOM 670 O O . CYS A 1 83 ? 9.689 16.382 -18.865 1.00 94.56 83 CYS A O 1
ATOM 672 N N . ARG A 1 84 ? 9.131 14.695 -20.246 1.00 95.44 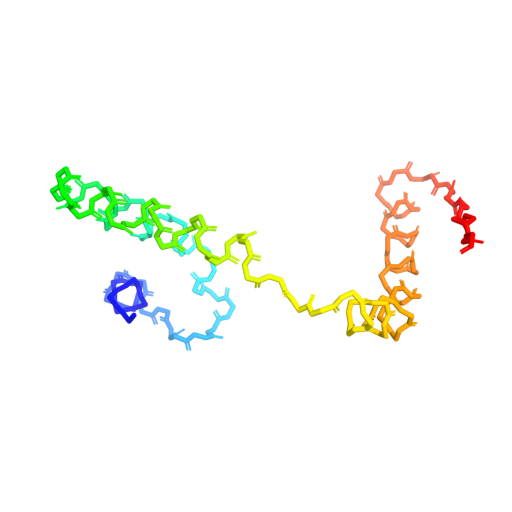84 ARG A N 1
ATOM 673 C CA . ARG A 1 84 ? 10.323 14.777 -21.120 1.00 95.44 84 ARG A CA 1
ATOM 674 C C . ARG A 1 84 ? 11.644 14.672 -20.349 1.00 95.44 84 ARG A C 1
ATOM 676 O O . ARG A 1 84 ? 12.679 15.154 -20.802 1.00 95.44 84 ARG A O 1
ATOM 683 N N . MET A 1 85 ? 11.613 14.004 -19.200 1.00 96.38 85 MET A N 1
ATOM 684 C CA . MET A 1 85 ? 12.757 13.851 -18.312 1.00 96.38 85 MET A CA 1
ATOM 685 C C . MET A 1 85 ? 13.406 12.487 -18.525 1.00 96.38 85 MET A C 1
ATOM 687 O O . MET A 1 85 ? 12.716 11.483 -18.699 1.00 96.38 85 MET A O 1
ATOM 691 N N . ARG A 1 86 ? 14.740 12.442 -18.501 1.00 92.81 86 ARG A N 1
ATOM 692 C CA . ARG A 1 86 ? 15.494 11.184 -18.459 1.00 92.81 86 ARG A CA 1
ATOM 693 C C . ARG A 1 86 ? 15.891 10.899 -17.019 1.00 92.81 86 ARG A C 1
ATOM 695 O O . ARG A 1 86 ? 16.485 11.756 -16.373 1.00 92.81 86 ARG A O 1
ATOM 702 N N . VAL A 1 87 ? 15.566 9.703 -16.540 1.00 91.19 87 VAL A N 1
ATOM 703 C CA . VAL A 1 87 ? 15.898 9.246 -15.188 1.00 91.19 87 VAL A CA 1
ATOM 704 C C . VAL A 1 87 ? 16.935 8.138 -15.280 1.00 91.19 87 VAL A C 1
ATOM 706 O O . VAL A 1 87 ? 16.787 7.209 -16.074 1.00 91.19 87 VAL A O 1
ATOM 709 N N . PHE A 1 88 ? 17.957 8.225 -14.434 1.00 87.38 88 PHE A N 1
ATOM 710 C CA . PHE A 1 88 ? 18.929 7.163 -14.214 1.00 87.38 88 PHE A CA 1
ATOM 711 C C . PHE A 1 88 ? 18.785 6.687 -12.774 1.00 87.38 88 PHE A C 1
ATOM 713 O O . PHE A 1 88 ? 18.923 7.476 -11.842 1.00 87.38 88 PHE A O 1
ATOM 720 N N . VAL A 1 89 ? 18.464 5.407 -12.598 1.00 83.75 89 VAL A N 1
ATOM 721 C CA . VAL A 1 89 ? 18.348 4.793 -11.273 1.00 83.75 89 VAL A CA 1
ATOM 722 C C . VAL A 1 89 ? 19.637 4.038 -10.997 1.00 83.75 89 VAL A C 1
ATOM 724 O O . VAL A 1 89 ? 19.965 3.091 -11.710 1.00 83.75 89 VAL A O 1
ATOM 727 N N . ILE A 1 90 ? 20.366 4.471 -9.972 1.00 81.56 90 ILE A N 1
ATOM 728 C CA . ILE A 1 90 ? 21.533 3.754 -9.465 1.00 81.56 90 ILE A CA 1
ATOM 729 C C . ILE A 1 90 ? 21.024 2.785 -8.402 1.00 81.56 90 ILE A C 1
ATOM 731 O O . ILE A 1 90 ? 20.442 3.202 -7.402 1.00 81.56 90 ILE A O 1
ATOM 735 N N . LEU A 1 91 ? 21.200 1.494 -8.658 1.00 69.81 91 LEU A N 1
ATOM 736 C CA . LEU A 1 91 ? 20.925 0.439 -7.691 1.00 69.81 91 LEU A CA 1
ATOM 737 C C . LEU A 1 91 ? 22.213 0.197 -6.897 1.00 69.81 91 LEU A C 1
ATOM 739 O O . LEU A 1 91 ? 23.262 -0.009 -7.508 1.00 69.81 91 LEU A O 1
ATOM 743 N N . ALA A 1 92 ? 22.123 0.292 -5.570 1.00 60.53 92 ALA A N 1
ATOM 744 C CA . ALA A 1 92 ? 23.207 -0.014 -4.636 1.00 60.53 92 ALA A CA 1
ATOM 745 C C . ALA A 1 92 ? 23.174 -1.488 -4.217 1.00 60.53 92 ALA A C 1
ATOM 747 O O . ALA A 1 92 ? 22.051 -2.045 -4.135 1.00 60.53 92 ALA A O 1
#

Secondary structure (DSSP, 8-state):
-HHHHH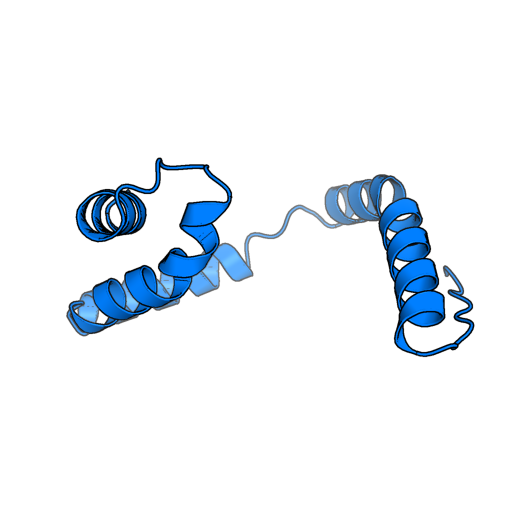HHHHH-PPTTSGGGHHHHHHHHHHHHHHS-HHHHHHHHHHHHHHHH-PPPHHHHHHHHHHHHHHHHHHHHHHHHHHH-----PPP-